Protein AF-A0A1I1JQE6-F1 (afdb_monomer)

Nearest PDB structures (foldseek):
  4xt1-assembly1_A  TM=3.453E-01  e=7.262E+00  Cytomegalovirus

Foldseek 3Di:
DDDDDPDDLDFDADDDDADPDDDDLVVLLVQLVCLLVVNHPAALVNSLVNLVVVLVVCVPPVDPDDCLSSVLSVVSNVVLVVCPPVVDDSVCRNVDHSSPDDDDNVSSVVSSVSSD

pLDDT: mean 90.07, std 14.03, range [39.25, 98.5]

Structure (mmCIF, N/CA/C/O backbone):
data_AF-A0A1I1JQE6-F1
#
_entry.id   AF-A0A1I1JQE6-F1
#
loop_
_atom_site.group_PDB
_atom_site.id
_atom_site.type_symbol
_atom_site.label_atom_id
_atom_site.label_alt_id
_atom_site.label_comp_id
_atom_site.label_asym_id
_atom_site.label_entity_id
_atom_site.label_seq_id
_atom_site.pdbx_PDB_ins_code
_atom_site.Cartn_x
_atom_site.Cartn_y
_atom_site.Cartn_z
_atom_site.occupancy
_atom_site.B_iso_or_equiv
_atom_site.auth_seq_id
_atom_site.auth_comp_id
_atom_site.auth_asym_id
_atom_site.auth_atom_id
_atom_site.pdbx_PDB_model_num
ATOM 1 N N . MET A 1 1 ? 12.640 14.267 1.630 1.00 39.25 1 MET A N 1
ATOM 2 C CA . MET A 1 1 ? 13.069 13.018 2.292 1.00 39.25 1 MET A CA 1
ATOM 3 C C . MET A 1 1 ? 14.102 12.351 1.397 1.00 39.25 1 MET A C 1
ATOM 5 O O . MET A 1 1 ? 13.850 12.210 0.210 1.00 39.25 1 MET A O 1
ATOM 9 N N . VAL A 1 2 ? 15.295 12.062 1.922 1.00 44.69 2 VAL A N 1
ATOM 10 C CA . VAL A 1 2 ? 16.399 11.416 1.193 1.00 44.69 2 VAL A CA 1
ATOM 11 C C . VAL A 1 2 ? 16.768 10.170 1.979 1.00 44.69 2 VAL A C 1
ATOM 13 O O . VAL A 1 2 ? 17.238 10.298 3.105 1.00 44.69 2 VAL A O 1
ATOM 16 N N . GLY A 1 3 ? 16.571 8.993 1.389 1.00 47.12 3 GLY A N 1
ATOM 17 C CA . GLY A 1 3 ? 16.991 7.743 2.017 1.00 47.12 3 GLY A CA 1
ATOM 18 C C . GLY A 1 3 ? 16.357 6.484 1.439 1.00 47.12 3 GLY A C 1
ATOM 19 O O . GLY A 1 3 ? 15.828 5.696 2.204 1.00 47.12 3 GLY A O 1
ATOM 20 N N . ARG A 1 4 ? 16.420 6.265 0.121 1.00 56.81 4 ARG A N 1
ATOM 21 C CA . ARG A 1 4 ? 16.256 4.918 -0.452 1.00 56.81 4 ARG A CA 1
ATOM 22 C C . ARG A 1 4 ? 17.581 4.565 -1.145 1.00 56.81 4 ARG A C 1
ATOM 24 O O . ARG A 1 4 ? 17.966 5.216 -2.109 1.00 56.81 4 ARG A O 1
ATOM 31 N N . ASN A 1 5 ? 18.346 3.677 -0.501 1.00 46.88 5 ASN A N 1
ATOM 32 C CA . ASN A 1 5 ? 19.599 3.021 -0.911 1.00 46.88 5 ASN A CA 1
ATOM 33 C C . ASN A 1 5 ? 20.538 3.767 -1.888 1.00 46.88 5 ASN A C 1
ATOM 35 O O . ASN A 1 5 ? 20.354 3.758 -3.103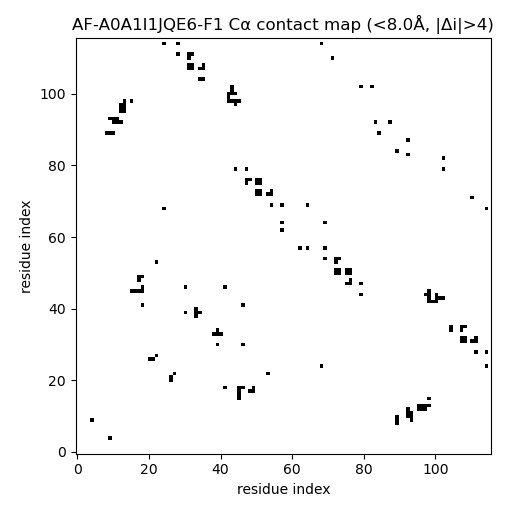 1.00 46.88 5 ASN A O 1
ATOM 39 N N . ARG A 1 6 ? 21.645 4.321 -1.365 1.00 44.44 6 ARG A N 1
ATOM 40 C 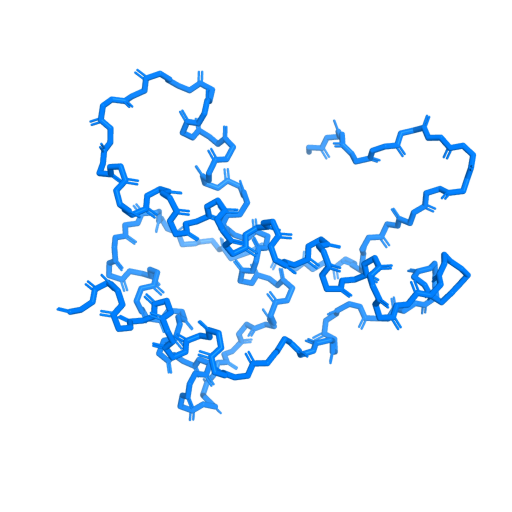CA . ARG A 1 6 ? 22.792 4.779 -2.176 1.00 44.44 6 ARG A CA 1
ATOM 41 C C . ARG A 1 6 ? 23.774 3.627 -2.406 1.00 44.44 6 ARG A C 1
ATOM 43 O O . ARG A 1 6 ? 24.854 3.610 -1.825 1.00 44.44 6 ARG A O 1
ATOM 50 N N . TYR A 1 7 ? 23.404 2.686 -3.262 1.00 48.16 7 TYR A N 1
ATOM 51 C CA . TYR A 1 7 ? 24.355 1.752 -3.864 1.00 48.16 7 TYR A CA 1
ATOM 52 C C . TYR A 1 7 ? 24.310 1.914 -5.385 1.00 48.16 7 TYR A C 1
ATOM 54 O O . TYR A 1 7 ? 23.298 2.339 -5.941 1.00 48.16 7 TYR A O 1
ATOM 62 N N . VAL A 1 8 ? 25.433 1.648 -6.055 1.00 41.38 8 VAL A N 1
ATOM 63 C CA . VAL A 1 8 ? 25.531 1.694 -7.521 1.00 41.38 8 VAL A CA 1
ATOM 64 C C . VAL A 1 8 ? 24.495 0.718 -8.086 1.00 41.38 8 VAL A C 1
ATOM 66 O O . VAL A 1 8 ? 24.583 -0.476 -7.818 1.00 41.38 8 VAL A O 1
ATOM 69 N N . GLY A 1 9 ? 23.496 1.233 -8.809 1.00 60.59 9 GLY A N 1
ATOM 70 C CA . GLY A 1 9 ? 22.346 0.442 -9.254 1.00 60.59 9 GLY A CA 1
ATOM 71 C C . GLY A 1 9 ? 21.108 0.523 -8.349 1.00 60.59 9 GLY A C 1
ATOM 72 O O . GLY A 1 9 ? 20.453 -0.488 -8.138 1.00 60.59 9 GLY A O 1
ATOM 73 N N . SER A 1 10 ? 20.760 1.691 -7.806 1.00 73.44 10 SER A N 1
ATOM 74 C CA . SER A 1 10 ? 19.429 1.911 -7.220 1.00 73.44 10 SER A CA 1
ATOM 75 C C . SER A 1 10 ? 18.407 2.354 -8.277 1.00 73.44 10 SER A C 1
ATOM 77 O O . SER A 1 10 ? 18.773 2.768 -9.384 1.00 73.44 10 SER A O 1
ATOM 79 N N . TRP A 1 11 ? 17.116 2.249 -7.950 1.00 84.94 11 TRP A N 1
ATOM 80 C CA . TRP A 1 11 ? 16.030 2.866 -8.713 1.00 84.94 11 TRP A CA 1
ATOM 81 C C . TRP A 1 11 ? 15.456 4.055 -7.942 1.00 84.94 11 TRP A C 1
ATOM 83 O O . TRP A 1 11 ? 15.653 4.207 -6.735 1.00 84.94 11 TRP A O 1
ATOM 93 N N . SER A 1 12 ? 14.764 4.934 -8.656 1.00 87.94 12 SER A N 1
ATOM 94 C CA . SER A 1 12 ? 13.990 6.023 -8.071 1.00 87.94 12 SER A CA 1
ATOM 95 C C . SER A 1 12 ? 12.590 5.939 -8.636 1.00 87.94 12 SER A C 1
ATOM 97 O O . SER A 1 12 ? 12.426 5.825 -9.849 1.00 87.94 12 SER A O 1
ATOM 99 N N . GLU A 1 13 ? 11.590 5.978 -7.766 1.00 90.00 13 GLU A N 1
ATOM 100 C CA . GLU A 1 13 ? 10.213 5.937 -8.229 1.00 90.00 13 GLU A CA 1
ATOM 101 C C . GLU A 1 13 ? 9.857 7.182 -9.054 1.00 90.00 13 GLU A C 1
ATOM 103 O O . GLU A 1 13 ? 10.467 8.251 -8.923 1.00 90.00 13 GLU A O 1
ATOM 108 N N . SER A 1 14 ? 8.827 7.055 -9.892 1.00 90.06 14 SER A N 1
ATOM 109 C CA . SER A 1 14 ? 8.298 8.172 -10.673 1.00 90.06 14 SER A CA 1
ATOM 110 C C . SER A 1 14 ? 7.862 9.317 -9.767 1.00 90.06 14 SER A C 1
ATOM 112 O O . SER A 1 14 ? 7.369 9.091 -8.665 1.00 90.06 14 SER A O 1
ATOM 114 N N . LYS A 1 15 ? 8.005 10.561 -10.235 1.00 93.00 15 LYS A N 1
ATOM 115 C CA . LYS A 1 15 ? 7.505 11.729 -9.500 1.00 93.00 15 LYS A CA 1
ATOM 116 C C . LYS A 1 15 ? 5.985 11.642 -9.359 1.00 93.00 15 LYS A C 1
ATOM 118 O O . LYS A 1 15 ? 5.291 11.420 -10.347 1.00 93.00 15 LYS A O 1
ATOM 123 N N . PHE A 1 16 ? 5.481 11.903 -8.161 1.00 92.44 16 PHE A N 1
ATOM 124 C CA . PHE A 1 16 ? 4.053 11.971 -7.867 1.00 92.44 16 PHE A CA 1
ATOM 125 C C . PHE A 1 16 ? 3.753 13.162 -6.957 1.00 92.44 16 PHE A C 1
ATOM 127 O O . PHE A 1 16 ? 4.630 13.677 -6.262 1.00 92.44 16 PHE A O 1
ATOM 134 N N . THR A 1 17 ? 2.497 13.602 -6.957 1.00 93.75 17 THR A N 1
ATOM 135 C CA . THR A 1 17 ? 1.993 14.533 -5.945 1.00 93.75 17 THR A CA 1
ATOM 136 C C . THR A 1 17 ? 1.575 13.736 -4.716 1.00 93.75 17 THR A C 1
ATOM 138 O O . THR A 1 17 ? 0.789 12.793 -4.834 1.00 93.75 17 THR A O 1
ATOM 141 N N . GLU A 1 18 ? 2.102 14.099 -3.548 1.00 93.00 18 GLU A N 1
ATOM 142 C CA . GLU A 1 18 ? 1.743 13.454 -2.284 1.00 93.00 18 GLU A CA 1
ATOM 143 C C . GLU A 1 18 ? 0.253 13.637 -1.962 1.00 93.00 18 GLU A C 1
ATOM 145 O O . GLU A 1 18 ? -0.334 14.693 -2.210 1.00 93.00 18 GLU A O 1
ATOM 150 N N . ILE A 1 19 ? -0.349 12.613 -1.356 1.00 96.88 19 ILE A N 1
ATOM 151 C CA . ILE A 1 19 ? -1.693 12.713 -0.786 1.00 96.88 19 ILE A CA 1
ATOM 152 C C . ILE A 1 19 ? -1.610 13.623 0.447 1.00 96.88 19 ILE A C 1
ATOM 154 O O . ILE A 1 19 ? -0.956 13.290 1.437 1.00 96.88 19 ILE A O 1
ATOM 158 N N . ASN A 1 20 ? -2.276 14.778 0.401 1.00 94.62 20 ASN A N 1
ATOM 159 C CA . ASN A 1 20 ? -2.285 15.754 1.495 1.00 94.62 20 ASN A CA 1
ATOM 160 C C . ASN A 1 20 ? -3.450 15.516 2.473 1.00 94.62 20 ASN A C 1
ATOM 162 O O . ASN A 1 20 ? -4.220 16.426 2.773 1.00 94.62 20 ASN A O 1
ATOM 166 N N . TRP A 1 21 ? -3.634 14.268 2.901 1.00 95.62 21 TRP A N 1
ATOM 167 C CA . TRP A 1 21 ? -4.642 13.890 3.894 1.00 95.62 21 TRP A CA 1
ATOM 168 C C . TRP A 1 21 ? -3.968 13.614 5.236 1.00 95.62 21 TRP A C 1
ATOM 170 O O . TRP A 1 21 ? -2.912 12.974 5.282 1.00 95.62 21 TRP A O 1
ATOM 180 N N . SER A 1 22 ? -4.590 14.079 6.322 1.00 93.69 22 SER A N 1
ATOM 181 C CA . SER A 1 22 ? -4.171 13.756 7.690 1.00 93.69 22 SER A CA 1
ATOM 182 C C . SER A 1 22 ? -4.278 12.256 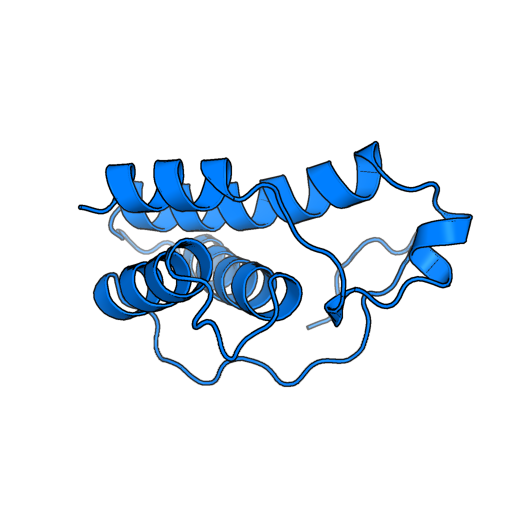7.94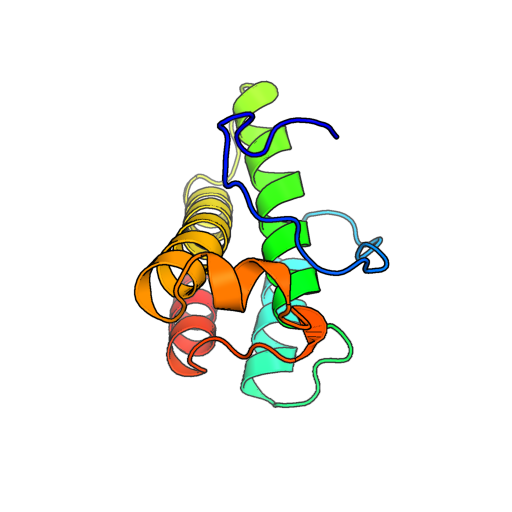8 1.00 93.69 22 SER A C 1
ATOM 184 O O . SER A 1 22 ? -5.176 11.596 7.427 1.00 93.69 22 SER A O 1
ATOM 186 N N . PHE A 1 23 ? -3.390 11.718 8.776 1.00 92.69 23 PHE A N 1
ATOM 187 C CA . PHE A 1 23 ? -3.461 10.315 9.161 1.00 92.69 23 PHE A CA 1
ATOM 188 C C . PHE A 1 23 ? -4.546 10.073 10.217 1.00 92.69 23 PHE A C 1
ATOM 190 O O . PHE A 1 23 ? -4.548 10.712 11.267 1.00 92.69 23 PHE A O 1
ATOM 197 N N . ASN A 1 24 ? -5.461 9.156 9.907 1.00 93.62 24 ASN A N 1
ATOM 198 C CA . ASN A 1 24 ? -6.409 8.513 10.815 1.00 93.62 24 ASN A CA 1
ATOM 199 C C . ASN A 1 24 ? -6.938 7.228 10.147 1.00 93.62 24 ASN A C 1
ATOM 201 O O . ASN A 1 24 ? -6.697 6.988 8.956 1.00 93.62 24 ASN A O 1
ATOM 205 N N . LYS A 1 25 ? -7.650 6.402 10.918 1.00 95.75 25 LYS A N 1
ATOM 206 C CA . LYS A 1 25 ? -8.188 5.121 10.452 1.00 95.75 25 LYS A CA 1
ATOM 207 C C . LYS A 1 25 ? -9.193 5.297 9.313 1.00 95.75 25 LYS A C 1
ATOM 209 O O . LYS A 1 25 ? -9.150 4.543 8.346 1.00 95.75 25 LYS A O 1
ATOM 214 N N . GLU A 1 26 ? -10.072 6.291 9.403 1.00 97.06 26 GLU A N 1
ATOM 215 C CA . GLU A 1 26 ? -11.131 6.549 8.423 1.00 97.06 26 GLU A CA 1
ATOM 216 C C . GLU A 1 26 ? -10.551 6.865 7.041 1.00 97.06 26 GLU A C 1
ATOM 218 O O . GLU A 1 26 ? -11.006 6.319 6.038 1.00 97.06 26 GLU A O 1
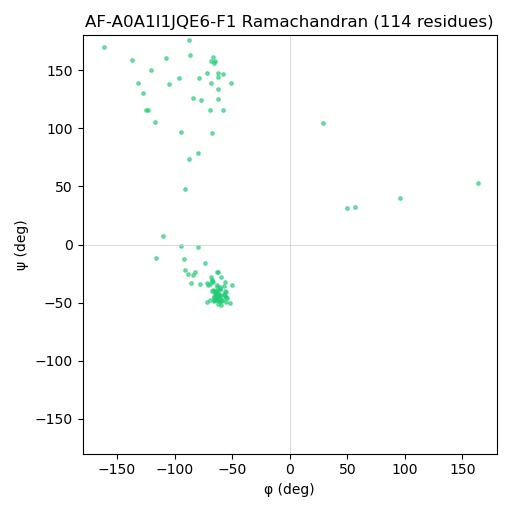ATOM 223 N N . ASN A 1 27 ? -9.502 7.684 6.993 1.00 97.50 27 ASN A N 1
ATOM 224 C CA . ASN A 1 27 ? -8.814 8.051 5.763 1.00 97.50 27 ASN A CA 1
ATOM 225 C C . ASN A 1 27 ? -8.083 6.856 5.144 1.00 97.50 27 ASN A C 1
ATOM 227 O O . ASN A 1 27 ? -8.129 6.696 3.927 1.00 97.50 27 ASN A O 1
ATOM 231 N N . LEU A 1 28 ? -7.443 5.995 5.949 1.00 97.69 28 LEU A N 1
ATOM 232 C CA . LEU A 1 28 ? -6.838 4.762 5.430 1.00 97.69 28 LEU A CA 1
ATOM 233 C C . LEU A 1 28 ? -7.910 3.827 4.854 1.00 97.69 28 LEU A C 1
ATOM 235 O O . LEU A 1 28 ? -7.769 3.348 3.731 1.00 97.69 28 LEU A O 1
ATOM 239 N N . VAL A 1 29 ? -9.005 3.619 5.589 1.00 98.00 29 VAL A N 1
ATOM 240 C CA . VAL A 1 29 ? -10.143 2.812 5.130 1.00 98.00 29 VAL A CA 1
ATOM 241 C C . VAL A 1 29 ? -10.712 3.356 3.819 1.00 98.00 29 VAL A C 1
ATOM 243 O O . VAL A 1 29 ? -10.992 2.572 2.917 1.00 98.00 29 VAL A O 1
ATOM 246 N N . GLU A 1 30 ? -10.857 4.674 3.682 1.00 98.06 30 GLU A N 1
ATOM 247 C CA . GLU A 1 30 ? -11.346 5.300 2.450 1.00 98.06 30 GLU A CA 1
ATOM 248 C C . GLU A 1 30 ? -10.390 5.074 1.271 1.00 98.06 30 GLU A C 1
ATOM 250 O O . GLU A 1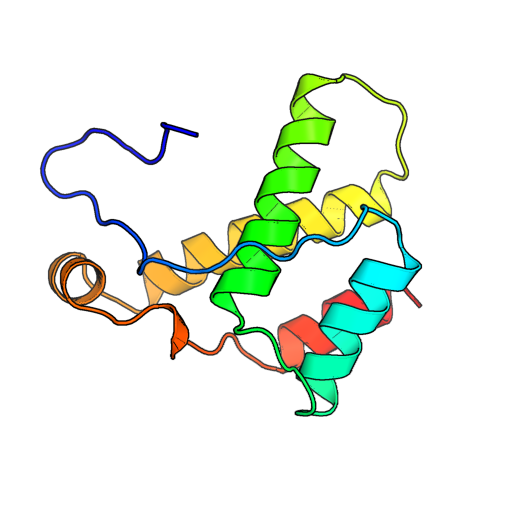 30 ? -10.830 4.706 0.179 1.00 98.06 30 GLU A O 1
ATOM 255 N N . LEU A 1 31 ? -9.075 5.213 1.486 1.00 98.00 31 LEU A N 1
ATOM 256 C CA . LEU A 1 31 ? -8.078 4.934 0.451 1.00 98.00 31 LEU A CA 1
ATOM 257 C C . LEU A 1 31 ? -8.165 3.479 -0.028 1.00 98.00 31 LEU A C 1
ATOM 259 O O . LEU A 1 31 ? -8.263 3.251 -1.235 1.00 98.00 31 LEU A O 1
ATOM 263 N N . LEU A 1 32 ? -8.204 2.508 0.891 1.00 98.38 32 LEU A N 1
ATOM 264 C CA . LEU A 1 32 ? -8.299 1.084 0.550 1.00 98.38 32 LEU A CA 1
ATOM 265 C C . LEU A 1 32 ? -9.625 0.751 -0.146 1.00 98.38 32 LEU A C 1
ATOM 267 O O . LEU A 1 32 ? -9.622 0.155 -1.223 1.00 98.38 32 LEU A O 1
ATOM 271 N N . LYS A 1 33 ? -10.759 1.214 0.402 1.00 98.25 33 LYS A N 1
ATOM 272 C CA . LYS A 1 33 ? -12.089 1.046 -0.211 1.00 98.25 33 LYS A CA 1
ATOM 273 C C . LYS A 1 33 ? -12.136 1.597 -1.626 1.00 98.25 33 LYS A C 1
ATOM 275 O O . LYS A 1 33 ? -12.742 0.977 -2.497 1.00 98.25 33 LYS A O 1
ATOM 280 N N . SER A 1 34 ? -11.509 2.746 -1.873 1.00 98.12 34 SER A N 1
ATOM 281 C CA . SER A 1 34 ? -11.492 3.340 -3.207 1.00 98.12 34 SER A CA 1
ATOM 282 C C . SER A 1 34 ? -10.780 2.444 -4.227 1.00 98.12 34 SER A C 1
ATOM 284 O O . SER A 1 34 ? -11.219 2.366 -5.373 1.00 98.12 34 SER A O 1
ATOM 286 N N . VAL A 1 35 ? -9.729 1.721 -3.819 1.00 98.19 35 VAL A N 1
ATOM 287 C CA . VAL A 1 35 ? -9.017 0.769 -4.686 1.00 98.19 35 VAL A CA 1
ATOM 288 C C . VAL A 1 35 ? -9.868 -0.472 -4.935 1.00 98.19 35 VAL A C 1
ATOM 290 O O . VAL A 1 35 ? -10.085 -0.826 -6.093 1.00 98.19 35 VAL A O 1
ATOM 293 N N . VAL A 1 36 ? -10.420 -1.072 -3.874 1.00 98.19 36 VAL A N 1
ATOM 294 C CA . VAL A 1 36 ? -11.315 -2.243 -3.956 1.00 98.19 36 VAL A CA 1
ATOM 295 C C . VAL A 1 36 ? -12.494 -1.968 -4.895 1.00 98.19 36 VAL A C 1
ATOM 297 O O . VAL A 1 36 ? -12.785 -2.745 -5.804 1.00 98.19 36 VAL A O 1
ATOM 300 N N . ASN A 1 37 ? -13.117 -0.796 -4.756 1.00 97.62 37 ASN A N 1
ATOM 301 C CA . ASN A 1 37 ? -14.250 -0.380 -5.582 1.00 97.62 37 ASN A CA 1
ATOM 302 C C . ASN A 1 37 ? -13.849 0.144 -6.972 1.00 97.62 37 ASN A C 1
ATOM 304 O O . ASN A 1 37 ? -14.726 0.485 -7.766 1.00 97.62 37 ASN A O 1
ATOM 308 N N . LYS A 1 38 ? -12.547 0.220 -7.285 1.00 96.38 38 LYS A N 1
ATOM 309 C CA . LYS A 1 38 ? -12.003 0.771 -8.541 1.00 96.38 38 LYS A CA 1
ATOM 310 C C . LYS A 1 38 ? -12.443 2.217 -8.809 1.00 96.38 38 LYS A C 1
ATOM 312 O O . LYS A 1 38 ? -12.598 2.631 -9.957 1.00 96.38 38 LYS A O 1
ATOM 317 N N . THR A 1 39 ? -12.640 2.989 -7.743 1.00 97.00 39 THR A N 1
ATOM 318 C CA . THR A 1 39 ? -12.986 4.419 -7.764 1.00 97.00 39 THR A CA 1
ATOM 319 C C . THR A 1 39 ? -11.836 5.301 -7.278 1.00 97.00 39 THR A C 1
ATOM 321 O O . THR A 1 39 ? -12.014 6.505 -7.083 1.00 97.00 39 THR A O 1
ATOM 324 N N . ASN A 1 40 ? -10.659 4.718 -7.045 1.00 94.88 40 ASN A N 1
ATOM 325 C CA . ASN A 1 40 ? -9.491 5.414 -6.531 1.00 94.88 40 ASN A CA 1
ATOM 326 C C . ASN A 1 40 ? -9.017 6.513 -7.491 1.00 94.88 40 ASN A C 1
ATOM 328 O O . ASN A 1 40 ? -8.714 6.271 -8.657 1.00 94.88 40 ASN A O 1
ATOM 332 N N . GLN A 1 41 ? -8.901 7.732 -6.963 1.00 95.50 41 GLN A N 1
ATOM 333 C CA . GLN A 1 41 ? -8.302 8.871 -7.670 1.00 95.50 41 GLN A CA 1
ATOM 334 C C . GLN A 1 41 ? -6.772 8.865 -7.572 1.00 95.50 41 GLN A C 1
ATOM 336 O O . GLN A 1 41 ? -6.084 9.450 -8.407 1.00 95.50 41 GLN A O 1
ATOM 341 N N . TYR A 1 42 ? -6.244 8.203 -6.542 1.00 97.75 42 TYR A N 1
ATOM 342 C CA . TYR A 1 42 ? -4.818 8.070 -6.297 1.00 97.75 42 TYR A CA 1
ATOM 343 C C . TYR A 1 42 ? -4.296 6.753 -6.856 1.00 97.75 42 TYR A C 1
ATOM 345 O O . TYR A 1 42 ? -4.952 5.712 -6.808 1.00 97.75 42 TYR A O 1
ATOM 353 N N . THR A 1 43 ? -3.082 6.802 -7.385 1.00 98.12 43 THR A N 1
ATOM 354 C CA . THR A 1 43 ? -2.354 5.614 -7.838 1.00 98.12 43 THR A CA 1
ATOM 355 C C . THR A 1 43 ? -1.949 4.743 -6.649 1.00 98.12 43 THR A C 1
ATOM 357 O O . THR A 1 43 ? -1.824 5.238 -5.529 1.00 98.12 43 THR A O 1
ATOM 360 N N . HIS A 1 44 ? -1.688 3.453 -6.884 1.00 98.19 44 HIS A N 1
ATOM 361 C CA . HIS A 1 44 ? -1.221 2.564 -5.811 1.00 98.19 44 HIS A CA 1
ATOM 362 C C . HIS A 1 44 ? 0.112 3.073 -5.245 1.00 98.19 44 HIS A C 1
ATOM 364 O O . HIS A 1 44 ? 0.270 3.125 -4.033 1.00 98.19 44 HIS A O 1
ATOM 370 N N . GLN A 1 45 ? 0.997 3.596 -6.105 1.00 97.94 45 GLN A N 1
ATOM 371 C CA . GLN A 1 45 ? 2.218 4.287 -5.688 1.00 97.94 45 GLN A CA 1
ATOM 372 C C . GLN A 1 45 ? 1.941 5.392 -4.654 1.00 97.9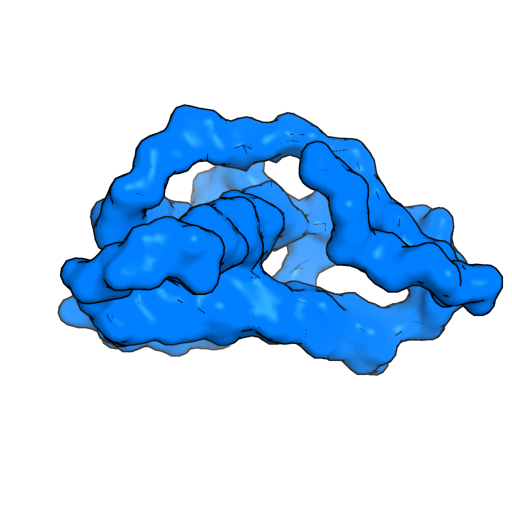4 45 GLN A C 1
ATOM 374 O O . GLN A 1 45 ? 2.602 5.451 -3.618 1.00 97.94 45 GLN A O 1
ATOM 379 N N . GLN A 1 46 ? 0.980 6.281 -4.922 1.00 98.38 46 GLN A N 1
ATOM 380 C CA . GLN A 1 46 ? 0.650 7.384 -4.014 1.00 98.38 46 GLN A CA 1
ATOM 381 C C . GLN A 1 46 ? 0.095 6.886 -2.678 1.00 98.38 46 GLN A C 1
ATOM 383 O O . GLN A 1 46 ? 0.449 7.437 -1.637 1.00 98.38 46 GLN A O 1
ATOM 388 N N . ILE A 1 47 ? -0.750 5.853 -2.703 1.00 98.25 47 ILE A N 1
ATOM 389 C CA . ILE A 1 47 ? -1.338 5.260 -1.496 1.00 98.25 47 ILE A CA 1
ATOM 390 C C . ILE A 1 47 ? -0.247 4.597 -0.645 1.00 98.25 47 ILE A C 1
ATOM 392 O O . ILE A 1 47 ? -0.144 4.890 0.545 1.00 98.25 47 ILE A O 1
ATOM 396 N N . CYS A 1 48 ? 0.619 3.782 -1.253 1.00 98.00 48 CYS A N 1
ATOM 397 C CA . CYS A 1 48 ? 1.728 3.120 -0.566 1.00 98.00 48 CYS A CA 1
ATOM 398 C C . CYS A 1 48 ? 2.719 4.134 0.024 1.00 98.00 48 CYS A C 1
ATOM 400 O O . CYS A 1 48 ? 3.083 4.024 1.190 1.00 98.00 48 CYS A O 1
ATOM 402 N N . ASN A 1 49 ? 3.088 5.182 -0.724 1.00 97.31 49 ASN A N 1
ATOM 403 C CA . ASN A 1 49 ? 3.974 6.230 -0.207 1.00 97.31 49 ASN A CA 1
ATOM 404 C C . ASN A 1 49 ? 3.315 7.072 0.905 1.00 97.31 49 ASN A C 1
ATOM 406 O O . ASN A 1 49 ? 4.010 7.538 1.807 1.00 97.31 49 ASN A O 1
ATOM 410 N N . TRP A 1 50 ? 1.992 7.273 0.875 1.00 97.75 50 TRP A N 1
ATOM 411 C CA . TRP A 1 50 ? 1.277 7.903 1.992 1.00 97.75 50 TRP A CA 1
ATOM 412 C C . TRP A 1 50 ? 1.336 7.026 3.250 1.00 97.75 50 TRP A C 1
ATOM 414 O O . TRP A 1 50 ? 1.596 7.549 4.333 1.00 97.75 50 TRP A O 1
ATOM 424 N N . CYS A 1 51 ? 1.181 5.705 3.106 1.00 97.38 51 CYS A N 1
ATOM 425 C CA . CYS A 1 51 ? 1.315 4.763 4.220 1.00 97.38 51 CYS A CA 1
ATOM 426 C C . CYS A 1 51 ? 2.741 4.752 4.788 1.00 97.38 51 CYS A C 1
ATOM 428 O O . CYS A 1 51 ? 2.912 4.905 5.996 1.00 97.38 51 CYS A O 1
ATOM 430 N N . ASP A 1 52 ? 3.756 4.676 3.920 1.00 95.69 52 ASP A N 1
ATOM 431 C CA . ASP A 1 52 ? 5.177 4.724 4.291 1.00 95.69 52 ASP A CA 1
ATOM 432 C C . ASP A 1 52 ? 5.512 5.986 5.094 1.00 95.69 52 ASP A C 1
ATOM 434 O O . ASP A 1 52 ? 6.069 5.921 6.188 1.00 95.69 52 ASP A O 1
ATOM 438 N N . LYS A 1 53 ? 5.093 7.155 4.599 1.00 94.62 53 LYS A N 1
ATOM 439 C CA . LYS A 1 53 ? 5.327 8.443 5.263 1.00 94.62 53 LYS A CA 1
ATOM 440 C C . LYS A 1 53 ? 4.800 8.463 6.699 1.00 94.62 53 LYS A C 1
ATOM 442 O O . LYS A 1 53 ? 5.495 8.952 7.592 1.00 94.62 53 LYS A O 1
ATOM 447 N N . HIS A 1 54 ? 3.583 7.968 6.927 1.00 93.75 54 HIS A N 1
ATOM 448 C CA . HIS A 1 54 ? 2.969 7.973 8.260 1.00 93.75 54 HIS A CA 1
ATOM 449 C C . HIS A 1 54 ? 3.512 6.870 9.164 1.00 93.75 54 HIS A C 1
ATOM 451 O O . HIS A 1 54 ? 3.708 7.114 10.353 1.00 93.75 54 HIS A O 1
ATOM 457 N N . TYR A 1 55 ? 3.849 5.705 8.608 1.00 93.00 55 TYR A N 1
ATOM 458 C CA . TYR A 1 55 ? 4.530 4.646 9.348 1.00 93.00 55 TYR A CA 1
ATOM 459 C C . TYR A 1 55 ? 5.925 5.090 9.814 1.00 93.00 55 TYR A C 1
ATOM 461 O O . TYR A 1 55 ? 6.266 4.957 10.987 1.00 93.00 55 TYR A O 1
ATOM 469 N N . MET A 1 56 ? 6.709 5.724 8.937 1.00 90.81 56 MET A N 1
ATOM 470 C CA . MET A 1 56 ? 8.021 6.276 9.287 1.00 90.81 56 MET A CA 1
ATOM 471 C C . MET A 1 56 ? 7.918 7.379 10.339 1.00 90.81 56 MET A C 1
ATOM 473 O O . MET A 1 56 ? 8.783 7.484 11.206 1.00 90.81 56 MET A O 1
ATOM 477 N N . LYS A 1 57 ? 6.870 8.207 10.291 1.00 90.00 57 LYS A N 1
ATOM 478 C CA . LYS A 1 57 ? 6.623 9.209 11.331 1.00 90.00 57 LYS A CA 1
ATOM 479 C C . LYS A 1 57 ? 6.400 8.540 12.694 1.00 90.00 57 LYS A C 1
ATOM 481 O O . LYS A 1 57 ? 7.087 8.884 13.649 1.00 90.00 57 LYS A O 1
ATOM 486 N N . TYR A 1 58 ? 5.534 7.530 12.749 1.00 86.12 58 TYR A N 1
ATOM 487 C CA . TYR A 1 58 ? 5.260 6.756 13.963 1.00 86.12 58 TYR A CA 1
ATOM 488 C C . TYR A 1 58 ? 6.512 6.096 14.553 1.00 86.12 58 TYR A C 1
ATOM 490 O O . TYR A 1 58 ? 6.804 6.268 15.736 1.00 86.12 58 TYR A O 1
ATOM 498 N N . MET A 1 59 ? 7.304 5.422 13.714 1.00 85.31 59 MET A N 1
ATOM 499 C CA . MET A 1 59 ? 8.544 4.759 14.136 1.00 85.31 59 MET A CA 1
ATOM 500 C C . MET A 1 59 ? 9.566 5.724 14.755 1.00 85.31 59 MET A C 1
ATOM 502 O O . MET A 1 59 ? 10.373 5.313 15.586 1.00 85.31 59 MET A O 1
ATOM 506 N N . ASN A 1 60 ? 9.544 7.001 14.362 1.00 85.06 60 ASN A N 1
ATOM 507 C CA . ASN A 1 60 ? 10.461 8.018 14.876 1.00 85.06 60 ASN A CA 1
ATOM 508 C C . ASN A 1 60 ? 9.953 8.727 16.141 1.00 85.06 60 ASN A C 1
ATOM 510 O O . ASN A 1 60 ? 10.768 9.241 16.906 1.00 85.06 60 ASN A O 1
ATOM 514 N N . GLU A 1 61 ? 8.638 8.789 16.362 1.00 80.62 61 GLU A N 1
ATOM 515 C CA . GLU A 1 61 ? 8.035 9.605 17.428 1.00 80.62 61 GLU A CA 1
ATOM 516 C C . GLU A 1 61 ? 7.780 8.832 18.739 1.00 80.62 61 GLU A C 1
ATOM 518 O O . GLU A 1 61 ? 7.369 9.437 19.726 1.00 80.62 61 GLU A O 1
ATOM 523 N N . ALA A 1 62 ? 8.096 7.528 18.797 1.00 65.69 62 ALA A N 1
ATOM 524 C CA . ALA A 1 62 ? 7.930 6.668 19.983 1.00 65.69 62 ALA A CA 1
ATOM 525 C C . ALA A 1 62 ? 6.525 6.757 20.622 1.00 65.69 62 ALA A C 1
ATOM 527 O O . ALA A 1 62 ? 6.367 6.632 21.840 1.00 65.69 62 ALA A O 1
ATOM 528 N N . GLU A 1 63 ? 5.499 7.001 19.803 1.00 65.94 63 GLU A N 1
ATOM 529 C CA . GLU A 1 63 ? 4.127 7.170 20.269 1.00 65.94 63 GLU A CA 1
ATOM 530 C C . GLU A 1 63 ? 3.463 5.815 20.568 1.00 65.94 63 GLU A C 1
ATOM 532 O O . GLU A 1 63 ? 3.639 4.828 19.852 1.00 65.94 63 GLU A O 1
ATOM 537 N N . LEU A 1 64 ? 2.636 5.776 21.617 1.00 62.75 64 LEU A N 1
ATOM 538 C CA . LEU A 1 64 ? 1.709 4.672 21.888 1.00 62.75 64 LEU A CA 1
ATOM 539 C C . LEU A 1 64 ? 0.478 4.837 20.989 1.00 62.75 64 LEU A C 1
ATOM 541 O O . LEU A 1 64 ? -0.551 5.376 21.392 1.00 62.75 64 LEU A O 1
ATOM 545 N N . GLY A 1 65 ? 0.644 4.441 19.733 1.00 71.75 65 GLY A N 1
ATOM 546 C CA . GLY A 1 65 ? -0.403 4.412 18.721 1.00 71.75 65 GLY A CA 1
ATOM 547 C C . GLY A 1 65 ? -1.209 3.108 18.715 1.00 71.75 65 GLY A C 1
ATOM 548 O O . GLY A 1 65 ? -0.897 2.165 19.436 1.00 71.75 65 GLY A O 1
ATOM 549 N N . ASP A 1 66 ? -2.239 3.038 17.868 1.00 86.62 66 ASP A N 1
ATOM 550 C CA . ASP A 1 66 ? -2.948 1.787 17.568 1.00 86.62 66 ASP A CA 1
ATOM 551 C C . ASP A 1 66 ? -2.013 0.838 16.797 1.00 86.62 66 ASP A C 1
ATOM 553 O O . ASP A 1 66 ? -1.861 0.956 15.579 1.00 86.62 66 ASP A O 1
ATOM 557 N N . GLU A 1 67 ? -1.363 -0.084 17.514 1.00 87.25 67 GLU A N 1
ATOM 558 C CA . GLU A 1 67 ? -0.390 -1.035 16.957 1.00 87.25 67 GLU A CA 1
ATOM 559 C C . GLU A 1 67 ? -0.920 -1.775 15.724 1.00 87.25 67 GLU A C 1
ATOM 561 O O . GLU A 1 67 ? -0.160 -2.023 14.788 1.00 87.25 67 GLU A O 1
ATOM 566 N N . LYS A 1 68 ? -2.224 -2.082 15.677 1.00 90.75 68 LYS A N 1
ATOM 567 C CA . LYS A 1 68 ? -2.827 -2.755 14.524 1.00 90.75 68 LYS A CA 1
ATOM 568 C C . LYS A 1 68 ? -2.856 -1.831 13.311 1.00 90.75 68 LYS A C 1
ATOM 570 O O . LYS A 1 68 ? -2.448 -2.225 12.222 1.00 90.75 68 LYS A O 1
ATOM 575 N N . LEU A 1 69 ? -3.312 -0.594 13.500 1.00 93.75 69 LEU A N 1
ATOM 576 C CA . LEU A 1 69 ? -3.382 0.399 12.429 1.00 93.75 69 LEU A CA 1
ATOM 577 C C . LEU A 1 69 ? -1.993 0.691 11.841 1.00 93.75 69 LEU A C 1
ATOM 579 O O . LEU A 1 69 ? -1.835 0.726 10.621 1.00 93.75 69 LEU A O 1
ATOM 583 N N . TYR A 1 70 ? -0.984 0.871 12.695 1.00 92.75 70 TYR A N 1
ATOM 584 C CA . TYR A 1 70 ? 0.390 1.107 12.244 1.00 92.75 70 TYR A CA 1
ATOM 585 C C . TYR A 1 70 ? 1.042 -0.145 11.654 1.00 92.75 70 TYR A C 1
ATOM 587 O O . TYR A 1 70 ? 1.800 -0.021 10.693 1.00 92.75 70 TYR A O 1
ATOM 595 N N . GLY A 1 71 ? 0.709 -1.336 12.161 1.00 94.06 71 GLY A N 1
ATOM 596 C CA . GLY A 1 71 ? 1.118 -2.609 11.571 1.00 94.06 71 GLY A CA 1
ATOM 597 C C . GLY A 1 71 ? 0.666 -2.736 10.116 1.00 94.06 71 GLY A C 1
ATOM 598 O O . GLY A 1 71 ? 1.474 -3.078 9.257 1.00 94.06 71 GLY A O 1
ATOM 599 N N . ILE A 1 72 ? -0.577 -2.348 9.818 1.00 97.12 72 ILE A N 1
ATOM 600 C CA . ILE A 1 72 ? -1.112 -2.352 8.448 1.00 97.12 72 ILE A CA 1
ATOM 601 C C . ILE A 1 72 ? -0.407 -1.317 7.561 1.00 97.12 72 ILE A C 1
ATOM 603 O O . ILE A 1 72 ? -0.090 -1.616 6.413 1.00 97.12 72 ILE A O 1
ATOM 607 N N . LEU A 1 73 ? -0.089 -0.117 8.068 1.00 96.19 73 LEU A N 1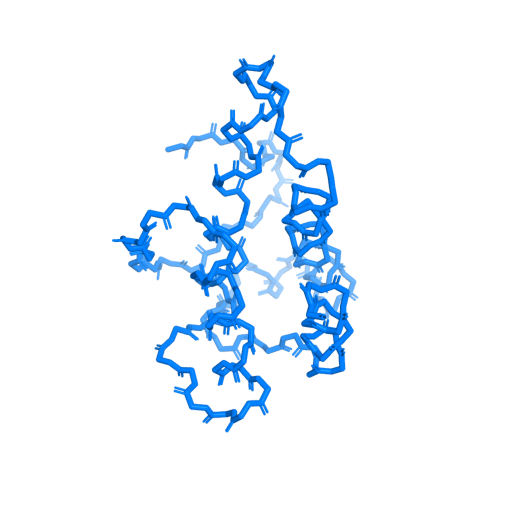
ATOM 608 C CA . LEU A 1 73 ? 0.707 0.847 7.293 1.00 96.19 73 LEU A CA 1
ATOM 609 C C . LEU A 1 73 ? 2.096 0.300 6.937 1.00 96.19 73 LEU A C 1
ATOM 611 O O . LEU A 1 73 ? 2.564 0.484 5.810 1.00 96.19 73 LEU A O 1
ATOM 615 N N . GLY A 1 74 ? 2.750 -0.339 7.910 1.00 95.12 74 GLY A N 1
ATOM 616 C CA . GLY A 1 74 ? 4.053 -0.965 7.731 1.00 95.12 74 GLY A CA 1
ATOM 617 C C . GLY A 1 74 ? 4.005 -2.102 6.716 1.00 95.12 74 GLY A C 1
ATOM 618 O O . GLY A 1 74 ? 4.866 -2.158 5.841 1.00 95.12 74 GLY A O 1
ATOM 619 N N . ASP A 1 75 ? 2.976 -2.952 6.779 1.00 97.88 75 ASP A N 1
ATOM 620 C CA . ASP A 1 75 ? 2.785 -4.038 5.816 1.00 97.88 75 ASP A CA 1
ATOM 621 C C . ASP A 1 75 ? 2.532 -3.500 4.400 1.00 97.88 75 ASP A C 1
ATOM 623 O O . ASP A 1 75 ? 3.241 -3.886 3.477 1.00 97.88 75 ASP A O 1
ATOM 627 N N . ILE A 1 76 ? 1.645 -2.513 4.216 1.00 98.19 76 ILE A N 1
ATOM 628 C CA . ILE A 1 76 ? 1.417 -1.876 2.902 1.00 98.19 76 ILE A CA 1
ATOM 629 C C . ILE A 1 76 ? 2.720 -1.306 2.319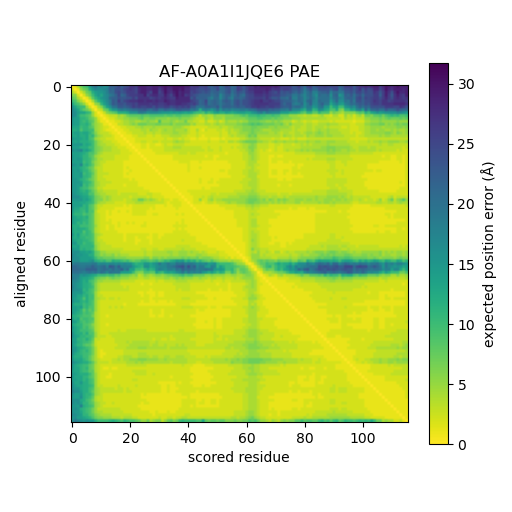 1.00 98.19 76 ILE A C 1
ATOM 631 O O . ILE A 1 76 ? 2.994 -1.479 1.127 1.00 98.19 76 ILE A O 1
ATOM 635 N N . SER A 1 77 ? 3.520 -0.617 3.143 1.00 95.25 77 SER A N 1
ATOM 636 C CA . SER A 1 77 ? 4.813 -0.061 2.719 1.00 95.25 77 SER A CA 1
ATOM 637 C C . SER A 1 77 ? 5.787 -1.173 2.308 1.00 95.25 77 SER A C 1
ATOM 639 O O . SER A 1 77 ? 6.351 -1.140 1.213 1.00 95.25 77 SER A O 1
ATOM 641 N N . ALA A 1 78 ? 5.919 -2.216 3.132 1.00 95.62 78 ALA A N 1
ATOM 642 C CA . ALA A 1 78 ? 6.808 -3.339 2.857 1.00 95.62 78 ALA A CA 1
ATOM 643 C C . ALA A 1 78 ? 6.391 -4.129 1.606 1.00 95.62 78 ALA A C 1
ATOM 645 O O . ALA A 1 78 ? 7.242 -4.484 0.789 1.00 95.62 78 ALA A O 1
ATOM 646 N N . GLN A 1 79 ? 5.093 -4.382 1.422 1.00 98.12 79 GLN A N 1
ATOM 647 C CA . GLN A 1 79 ? 4.577 -5.122 0.271 1.00 98.12 79 GLN A CA 1
ATOM 648 C C . GLN A 1 79 ? 4.775 -4.367 -1.043 1.00 98.12 79 GLN A C 1
ATOM 650 O O . GLN A 1 79 ? 5.011 -4.996 -2.074 1.00 98.12 79 GLN A O 1
ATOM 655 N N . TRP A 1 80 ? 4.736 -3.031 -1.030 1.00 97.38 80 TRP A N 1
ATOM 656 C CA . TRP A 1 80 ? 5.088 -2.231 -2.204 1.00 97.38 80 TRP A CA 1
ATOM 657 C C . TRP A 1 80 ? 6.530 -2.496 -2.647 1.00 97.38 80 TRP A C 1
ATOM 659 O O . TRP A 1 80 ? 6.761 -2.868 -3.800 1.00 97.38 80 TRP A O 1
ATOM 669 N N . ASP A 1 81 ? 7.489 -2.385 -1.727 1.00 94.75 81 ASP A N 1
ATOM 670 C CA . ASP A 1 81 ? 8.905 -2.610 -2.028 1.00 94.75 81 ASP A CA 1
ATOM 671 C C . ASP A 1 81 ? 9.187 -4.065 -2.436 1.00 94.75 81 ASP A C 1
ATOM 673 O O . ASP A 1 81 ? 9.902 -4.312 -3.413 1.00 94.75 81 ASP A O 1
ATOM 677 N N . LEU A 1 82 ? 8.589 -5.035 -1.734 1.00 96.38 82 LEU A N 1
ATOM 678 C CA . LEU A 1 82 ? 8.726 -6.459 -2.049 1.00 96.38 82 LEU A CA 1
ATOM 679 C C . LEU A 1 82 ? 8.145 -6.799 -3.421 1.00 96.38 82 LEU A C 1
ATOM 681 O O . LEU A 1 82 ? 8.772 -7.531 -4.186 1.00 96.38 82 LEU A O 1
ATOM 685 N N . TYR A 1 83 ? 6.973 -6.263 -3.762 1.00 97.00 83 TYR A N 1
ATOM 686 C CA . TYR A 1 83 ? 6.367 -6.483 -5.071 1.00 97.00 83 TYR A CA 1
ATOM 687 C C . TYR A 1 83 ? 7.264 -5.948 -6.188 1.00 97.00 83 TYR A C 1
ATOM 689 O O . TYR A 1 83 ? 7.537 -6.658 -7.153 1.00 97.00 83 TYR A O 1
ATOM 697 N N . LEU A 1 84 ? 7.780 -4.724 -6.040 1.00 95.69 84 LEU A N 1
ATOM 698 C CA . LEU A 1 84 ? 8.681 -4.121 -7.021 1.00 95.69 84 LEU A CA 1
ATOM 699 C C . LEU A 1 84 ? 9.956 -4.948 -7.219 1.00 95.69 84 LEU A C 1
ATOM 701 O O . LEU A 1 84 ? 10.330 -5.227 -8.358 1.00 95.69 84 LEU A O 1
ATOM 705 N N . ALA A 1 85 ? 10.594 -5.362 -6.122 1.00 93.00 85 ALA A N 1
ATOM 706 C CA . ALA A 1 85 ? 11.833 -6.134 -6.153 1.00 93.00 85 ALA A CA 1
ATOM 707 C C . ALA A 1 85 ? 11.652 -7.551 -6.723 1.00 93.00 85 ALA A C 1
ATOM 709 O O . ALA A 1 85 ? 12.583 -8.093 -7.317 1.00 93.00 85 ALA A O 1
ATOM 710 N N . ASN A 1 86 ? 10.471 -8.152 -6.549 1.00 94.94 86 ASN A N 1
ATOM 711 C CA . ASN A 1 86 ? 10.176 -9.495 -7.047 1.00 94.94 86 ASN A CA 1
ATOM 712 C C . ASN A 1 86 ? 9.702 -9.507 -8.505 1.00 94.94 86 ASN A C 1
ATOM 714 O O . ASN A 1 86 ? 9.972 -10.467 -9.224 1.00 94.94 86 ASN A O 1
ATOM 718 N N . MET A 1 87 ? 8.978 -8.472 -8.938 1.00 95.69 87 MET A N 1
ATOM 719 C CA . MET A 1 87 ? 8.339 -8.450 -10.258 1.00 95.69 87 MET A CA 1
ATOM 720 C C . MET A 1 87 ? 9.203 -7.836 -11.353 1.00 95.69 87 MET A C 1
ATOM 722 O O . MET A 1 87 ? 8.965 -8.111 -12.528 1.00 95.69 87 MET A O 1
ATOM 726 N N . PHE A 1 88 ? 10.181 -7.008 -10.992 1.00 94.81 88 PHE A N 1
ATOM 727 C CA . PHE A 1 88 ? 10.964 -6.251 -11.957 1.00 94.81 88 PHE A CA 1
ATOM 728 C C . PHE A 1 88 ? 12.455 -6.373 -11.673 1.00 94.81 88 PHE A C 1
ATOM 730 O O . PHE A 1 88 ? 12.917 -6.285 -10.536 1.00 94.81 88 PHE A O 1
ATOM 737 N N . SER A 1 89 ? 13.236 -6.516 -12.736 1.00 93.81 89 SER A N 1
ATOM 738 C CA . SER A 1 89 ? 14.678 -6.331 -12.668 1.00 93.81 89 SER A CA 1
ATOM 739 C C . SER A 1 89 ? 15.026 -4.871 -12.370 1.00 93.81 89 SER A C 1
ATOM 741 O O . SER A 1 89 ? 14.254 -3.944 -12.623 1.00 93.81 89 SER A O 1
ATOM 743 N N . LEU A 1 90 ? 16.253 -4.638 -11.905 1.00 90.94 90 LEU A N 1
ATOM 744 C CA . LEU A 1 90 ? 16.746 -3.284 -11.668 1.00 90.94 90 LEU A CA 1
ATOM 745 C C . LEU A 1 90 ? 16.671 -2.387 -12.919 1.00 90.94 90 LEU A C 1
ATOM 747 O O . LEU A 1 90 ? 16.331 -1.211 -12.811 1.00 90.94 90 LEU A O 1
ATOM 751 N N . ILE A 1 91 ? 16.987 -2.932 -14.100 1.00 92.00 91 ILE A N 1
ATOM 752 C CA . ILE A 1 91 ? 16.961 -2.171 -15.359 1.00 92.00 91 ILE A CA 1
ATOM 753 C C . ILE A 1 91 ? 15.529 -1.730 -15.682 1.00 92.00 91 ILE A C 1
ATOM 755 O O . ILE A 1 91 ? 15.320 -0.591 -16.095 1.00 92.00 91 ILE A O 1
ATOM 759 N N . GLU A 1 92 ? 14.544 -2.600 -15.452 1.00 94.31 92 GLU A N 1
ATOM 760 C CA . GLU A 1 92 ? 13.130 -2.258 -15.617 1.00 94.31 92 GLU A CA 1
ATOM 761 C C . GLU A 1 92 ? 12.704 -1.195 -14.600 1.00 94.31 92 GLU A C 1
ATOM 763 O O . GLU A 1 92 ? 12.152 -0.170 -14.991 1.00 94.31 92 GLU A O 1
ATOM 768 N N . LEU A 1 93 ? 13.042 -1.361 -13.316 1.00 94.12 93 LEU A N 1
ATOM 769 C CA . LEU A 1 93 ? 12.731 -0.383 -12.262 1.00 94.12 93 LEU A CA 1
ATOM 770 C C . LEU A 1 93 ? 13.281 1.017 -12.560 1.00 94.12 93 LEU A C 1
ATOM 772 O O . LEU A 1 93 ? 12.663 2.011 -12.194 1.00 94.12 93 LEU A O 1
ATOM 776 N N . GLN A 1 94 ? 14.416 1.125 -13.249 1.00 92.44 94 GLN A N 1
ATOM 777 C CA . GLN A 1 94 ? 14.992 2.416 -13.640 1.00 92.44 94 GLN A CA 1
ATOM 778 C C . GLN A 1 94 ? 14.240 3.117 -14.783 1.00 92.44 94 GLN A C 1
ATOM 780 O O . GLN A 1 94 ? 14.449 4.310 -15.002 1.00 92.44 94 GLN A O 1
ATOM 785 N N . GLN A 1 95 ? 13.387 2.400 -15.514 1.00 92.56 95 GLN A N 1
ATOM 786 C CA . GLN A 1 95 ? 12.664 2.906 -16.687 1.00 92.56 95 GLN A CA 1
ATOM 787 C C . GLN A 1 95 ? 11.142 2.938 -16.485 1.00 92.56 95 GLN A C 1
ATOM 789 O O . GLN A 1 95 ? 10.426 3.529 -17.295 1.00 92.56 95 GLN A O 1
ATOM 794 N N . LEU A 1 96 ? 10.643 2.304 -15.422 1.00 94.00 96 LEU A N 1
ATOM 795 C CA . LEU A 1 96 ? 9.220 2.150 -15.156 1.00 94.00 96 LEU A CA 1
ATOM 796 C C . LEU A 1 96 ? 8.536 3.448 -14.723 1.00 94.00 96 LEU A C 1
ATOM 798 O O . LEU A 1 96 ? 9.082 4.303 -14.024 1.00 94.00 96 LEU A O 1
ATOM 802 N N . ASP A 1 97 ? 7.269 3.538 -15.115 1.00 95.88 97 ASP A N 1
ATOM 803 C CA . ASP A 1 97 ? 6.321 4.518 -14.608 1.00 95.88 97 ASP A CA 1
ATOM 804 C C . ASP A 1 97 ? 5.524 3.892 -13.454 1.00 95.88 97 ASP A C 1
ATOM 806 O O . ASP A 1 97 ? 4.546 3.170 -13.663 1.00 95.88 97 ASP A O 1
ATOM 810 N N . PHE A 1 98 ? 5.964 4.154 -12.225 1.00 96.25 98 PHE A N 1
ATOM 811 C CA . PHE A 1 98 ? 5.441 3.544 -10.999 1.00 96.25 98 PHE A CA 1
ATOM 812 C C . PHE A 1 98 ? 3.971 3.908 -10.753 1.00 96.25 98 PHE A C 1
ATOM 814 O O . PHE A 1 98 ? 3.235 3.128 -10.151 1.00 96.25 98 PHE A O 1
ATOM 821 N N . SER A 1 99 ? 3.500 5.029 -11.310 1.00 96.56 99 SER A N 1
ATOM 822 C CA . SER A 1 99 ? 2.100 5.466 -11.225 1.00 96.56 99 SER A CA 1
ATOM 823 C C . SER A 1 99 ? 1.122 4.472 -11.882 1.00 96.56 99 SER A C 1
ATOM 825 O O . SER A 1 99 ? -0.064 4.394 -11.525 1.00 96.56 99 SER A O 1
ATOM 827 N N . LYS A 1 100 ? 1.628 3.669 -12.827 1.00 96.56 100 LYS A N 1
ATOM 828 C CA . LYS A 1 100 ? 0.874 2.654 -13.573 1.00 96.56 100 LYS A CA 1
ATOM 829 C C . LYS A 1 100 ? 0.922 1.276 -12.934 1.00 96.56 100 LYS A C 1
ATOM 831 O O . LYS A 1 100 ? 0.136 0.415 -13.324 1.00 96.56 100 LYS A O 1
ATOM 836 N N . ILE A 1 101 ? 1.800 1.062 -11.958 1.00 97.12 101 ILE A N 1
ATOM 837 C CA . ILE A 1 101 ? 1.888 -0.218 -11.266 1.00 97.12 101 ILE A CA 1
ATOM 838 C C . ILE A 1 101 ? 0.618 -0.409 -10.432 1.00 97.12 101 ILE A C 1
ATOM 840 O O . ILE A 1 101 ? 0.066 0.526 -9.836 1.00 97.12 101 ILE A O 1
ATOM 844 N N . ARG A 1 102 ? 0.115 -1.640 -10.460 1.00 97.88 102 ARG A N 1
ATOM 845 C CA . ARG A 1 102 ? -1.050 -2.084 -9.707 1.00 97.88 102 ARG A CA 1
ATOM 846 C C . ARG A 1 102 ? -0.625 -3.293 -8.891 1.00 97.88 102 ARG A C 1
ATOM 848 O O . ARG A 1 102 ? -0.225 -4.304 -9.458 1.00 97.88 102 ARG A O 1
ATOM 855 N N . LEU A 1 103 ? -0.668 -3.135 -7.575 1.00 98.25 103 LEU A N 1
ATOM 856 C CA . LEU A 1 103 ? -0.611 -4.252 -6.637 1.00 98.25 103 LEU A CA 1
ATOM 857 C C . LEU A 1 103 ? -1.868 -5.137 -6.777 1.00 98.25 103 LEU A C 1
ATOM 859 O O . LEU A 1 103 ? -2.895 -4.620 -7.240 1.00 98.25 103 LEU A O 1
ATOM 863 N N . PRO A 1 104 ? -1.796 -6.422 -6.377 1.00 98.25 104 PRO A N 1
ATOM 864 C CA . PRO A 1 104 ? -2.950 -7.320 -6.318 1.00 98.25 104 PRO A CA 1
ATOM 865 C C . PRO A 1 104 ? -4.119 -6.696 -5.552 1.00 98.25 104 PRO A C 1
ATOM 867 O O . PRO A 1 104 ? -3.909 -6.022 -4.543 1.00 98.25 104 PRO A O 1
ATOM 870 N N . LEU A 1 105 ? -5.342 -6.886 -6.051 1.00 97.81 105 LEU A N 1
ATOM 871 C CA . LEU A 1 105 ? -6.533 -6.270 -5.456 1.00 97.81 105 LEU A CA 1
ATOM 872 C C . LEU A 1 105 ? -6.864 -6.912 -4.107 1.00 97.81 105 LEU A C 1
ATOM 874 O O . LEU A 1 105 ? -7.269 -6.217 -3.181 1.00 97.81 105 LEU A O 1
ATOM 878 N N . GLU A 1 106 ? -6.610 -8.212 -4.009 1.00 98.38 106 GLU A N 1
ATOM 879 C CA . GLU A 1 106 ? -6.858 -9.059 -2.849 1.00 98.38 106 GLU A CA 1
ATOM 880 C C . GLU A 1 106 ? -6.125 -8.525 -1.612 1.00 98.38 106 GLU A C 1
ATOM 882 O O . GLU A 1 106 ? -6.677 -8.516 -0.522 1.00 98.38 106 GLU A O 1
ATOM 887 N N . TRP A 1 107 ? -4.926 -7.956 -1.784 1.00 98.50 107 TRP A N 1
ATOM 888 C CA . TRP A 1 107 ? -4.186 -7.346 -0.674 1.00 98.50 107 TRP A CA 1
ATOM 889 C C . TRP A 1 107 ? -4.939 -6.152 -0.073 1.00 98.50 107 TRP A C 1
ATOM 891 O O . TRP A 1 107 ? -4.997 -6.000 1.143 1.00 98.50 107 TRP A O 1
ATOM 901 N N . PHE A 1 108 ? -5.577 -5.322 -0.909 1.00 98.44 108 PHE A N 1
ATOM 902 C CA . PHE A 1 108 ? -6.398 -4.207 -0.423 1.00 98.44 108 PHE A CA 1
ATOM 903 C C . PHE A 1 108 ? -7.672 -4.683 0.267 1.00 98.44 108 PHE A C 1
ATOM 905 O O . PHE A 1 108 ? -8.115 -4.033 1.213 1.00 98.44 108 PHE A O 1
ATOM 912 N N . GLU A 1 109 ? -8.258 -5.784 -0.201 1.00 98.44 109 GLU A N 1
ATOM 913 C CA . GLU A 1 109 ? -9.417 -6.413 0.433 1.00 98.44 109 GLU A CA 1
ATOM 914 C C . GLU A 1 109 ? -9.047 -6.958 1.818 1.00 98.44 109 GLU A C 1
ATOM 916 O O . GLU A 1 109 ? -9.746 -6.656 2.787 1.00 98.44 109 GLU A O 1
ATOM 921 N N . ASP A 1 110 ? -7.910 -7.648 1.929 1.00 98.44 110 ASP A N 1
ATOM 922 C CA . ASP A 1 110 ? -7.393 -8.205 3.181 1.00 98.44 110 ASP A CA 1
ATOM 923 C C . ASP A 1 110 ? -7.084 -7.098 4.204 1.00 98.44 110 ASP A C 1
ATOM 925 O O . ASP A 1 110 ? -7.606 -7.113 5.322 1.00 98.44 110 ASP A O 1
ATOM 929 N N . TRP A 1 111 ? -6.325 -6.064 3.815 1.00 98.38 111 TRP A N 1
ATOM 930 C CA . TRP A 1 111 ? -6.038 -4.925 4.700 1.00 98.38 111 TRP A CA 1
ATOM 931 C C . TRP A 1 111 ? -7.307 -4.193 5.137 1.00 98.38 111 TRP A C 1
ATOM 933 O O . TRP A 1 111 ? -7.418 -3.746 6.281 1.00 98.38 111 TRP A O 1
ATOM 943 N N . LEU A 1 112 ? -8.280 -4.053 4.232 1.00 97.44 112 LEU A N 1
ATOM 944 C CA . LEU A 1 112 ? -9.554 -3.429 4.556 1.00 97.44 112 LEU A CA 1
ATOM 945 C C . LEU A 1 112 ? -10.336 -4.269 5.570 1.00 97.44 112 LEU A C 1
ATOM 947 O O . LEU A 1 112 ? -10.842 -3.707 6.541 1.00 97.44 112 LEU A O 1
ATOM 951 N N . GLN A 1 113 ? -10.395 -5.588 5.376 1.00 97.31 113 GLN A N 1
ATOM 952 C CA . GLN A 1 113 ? -11.040 -6.518 6.300 1.00 97.31 113 GLN A CA 1
ATOM 953 C C . GLN A 1 113 ? -10.386 -6.488 7.685 1.00 97.31 113 GLN A C 1
ATOM 955 O O . GLN A 1 113 ? -11.076 -6.587 8.695 1.00 97.31 113 GLN A O 1
ATOM 960 N N . GLU A 1 114 ? -9.069 -6.318 7.774 1.00 96.00 114 GLU A N 1
ATOM 961 C CA . GLU A 1 114 ? -8.407 -6.179 9.069 1.00 96.00 114 GLU A CA 1
ATOM 962 C C . GLU A 1 114 ? -8.750 -4.862 9.782 1.00 96.00 114 GLU A C 1
ATOM 964 O O . GLU A 1 114 ? -8.736 -4.798 11.016 1.00 96.00 114 GLU A O 1
ATOM 969 N N . LEU A 1 115 ? -9.078 -3.802 9.043 1.00 93.12 115 LEU A N 1
ATOM 970 C CA . LEU A 1 115 ? -9.431 -2.505 9.619 1.00 93.12 115 LEU A CA 1
ATOM 971 C C . LEU A 1 115 ? -10.902 -2.397 10.029 1.00 93.12 115 LEU A C 1
ATOM 973 O O . LEU A 1 115 ? -11.205 -1.591 10.915 1.00 93.12 115 LEU A O 1
ATOM 977 N N . THR A 1 116 ? -11.809 -3.149 9.408 1.00 87.19 116 THR A N 1
ATOM 978 C CA . THR A 1 116 ? -13.266 -3.045 9.624 1.00 87.19 116 THR A CA 1
ATOM 979 C C . THR A 1 116 ? -13.827 -4.201 10.428 1.00 87.19 116 THR A C 1
ATOM 981 O O . THR A 1 116 ? -14.534 -3.913 11.417 1.00 87.19 116 THR A O 1
#

Secondary structure (DSSP, 8-state):
---S--STT---PPP---------HHHHHHHHHHHHTT--SS-HHHHHHHHHHHHHHHHHHT----HHHHHHHHHHHHHHHHHHHHHS-HHHHTT--GGG----HHHHHHHHHHH-

Sequence (116 aa):
MVGRNRYVGSWSESKFTEINWSFNKENLVELLKSVVNKTNQYTHQQICNWCDKHYMKYMNEAELGDEKLYGILGDISAQWDLYLANMFSLIELQQLDFSKIRLPLEWFEDWLQELT

Radius of gyration: 14.34 Å; Cα contacts (8 Å, |Δi|>4): 93; chains: 1; bounding box: 40×25×39 Å

Solvent-accessible surface area (backbone atoms only — not comparable to full-atom values): 7062 Å² total; per-residue (Å²): 140,87,87,76,65,97,53,97,84,58,63,65,80,51,91,74,79,77,68,92,66,77,93,51,71,68,55,52,48,50,56,32,50,23,52,67,70,72,66,49,90,64,37,52,48,42,52,33,52,47,29,35,55,54,32,55,48,48,75,73,64,77,63,95,65,62,64,66,66,46,48,52,24,44,49,47,30,50,50,52,55,51,48,50,65,74,74,39,55,67,74,51,46,62,69,50,63,43,66,73,48,74,74,70,63,63,58,36,48,52,56,41,60,75,74,107

Mean predicted aligned error: 5.18 Å